Protein AF-A0A081P3K2-F1 (afdb_monomer_lite)

Radius of gyration: 26.19 Å; chains: 1; bounding box: 67×21×75 Å

Organism: NCBI:txid1501230

pLDDT: mean 85.16, std 15.8, range [44.5, 98.25]

Secondary structure (DSSP, 8-state):
---HHHHHHHHHHHHHHHHHHH--TTSHHHHHHHHHHHHHHHHHHHHHHHTT--TTT--HHHHHHHHHHHHHHHHHHHHHHHHHHHHHHHHHHHHHHHHHHHHHHHHHS--SS-------

Structure (mmCIF, N/CA/C/O backbone):
data_AF-A0A081P3K2-F1
#
_entry.id   AF-A0A081P3K2-F1
#
loop_
_atom_site.group_PDB
_atom_site.id
_atom_site.type_symbol
_atom_site.label_atom_id
_atom_site.label_alt_id
_atom_site.label_comp_id
_atom_site.label_asym_id
_atom_site.label_entity_id
_atom_site.label_seq_id
_atom_site.pdbx_PDB_ins_code
_atom_site.Cartn_x
_atom_site.Cartn_y
_atom_site.Cartn_z
_atom_site.occupancy
_atom_site.B_iso_or_equiv
_atom_site.auth_seq_id
_atom_site.auth_comp_id
_atom_site.auth_asym_id
_atom_site.auth_atom_id
_atom_site.pdbx_PDB_model_num
ATOM 1 N N . MET A 1 1 ? 11.460 0.667 -24.104 1.00 73.50 1 MET A N 1
ATOM 2 C CA . MET A 1 1 ? 12.358 -0.188 -23.300 1.00 73.50 1 MET A CA 1
ATOM 3 C C . MET A 1 1 ? 12.545 0.521 -21.985 1.00 73.50 1 MET A C 1
ATOM 5 O O . MET A 1 1 ? 12.816 1.713 -22.028 1.00 73.50 1 MET A O 1
ATOM 9 N N . VAL A 1 2 ? 12.326 -0.181 -20.878 1.00 85.88 2 VAL A N 1
ATOM 10 C CA . VAL A 1 2 ? 12.503 0.377 -19.535 1.00 85.88 2 VAL A CA 1
ATOM 11 C C . VAL A 1 2 ? 14.003 0.519 -19.282 1.00 85.88 2 VAL A C 1
ATOM 13 O O . VAL A 1 2 ? 14.779 -0.387 -19.593 1.00 85.88 2 VAL A O 1
ATOM 16 N N . SER A 1 3 ? 14.428 1.682 -18.810 1.00 91.88 3 SER A N 1
ATOM 17 C CA . SER A 1 3 ? 15.814 1.937 -18.440 1.00 91.88 3 SER A CA 1
ATOM 18 C C . SER A 1 3 ? 16.199 1.131 -17.199 1.00 91.88 3 SER A C 1
ATOM 20 O O . SER A 1 3 ? 15.358 0.744 -16.389 1.00 91.88 3 SER A O 1
ATOM 22 N N . VAL A 1 4 ? 17.502 0.904 -17.017 1.00 92.62 4 VAL A N 1
ATOM 23 C CA . VAL A 1 4 ? 18.022 0.227 -15.816 1.00 92.62 4 VAL A CA 1
ATOM 24 C C . VAL A 1 4 ? 17.600 0.969 -14.545 1.00 92.62 4 VAL A C 1
ATOM 26 O O . VAL A 1 4 ? 17.277 0.334 -13.548 1.00 92.62 4 VAL A O 1
ATOM 29 N N . HIS A 1 5 ? 17.557 2.301 -14.596 1.00 93.75 5 HIS A N 1
ATOM 30 C CA . HIS A 1 5 ? 17.168 3.119 -13.455 1.00 93.75 5 HIS A CA 1
ATOM 31 C C . HIS A 1 5 ? 15.677 2.976 -13.118 1.00 93.75 5 HIS A C 1
ATOM 33 O O . HIS A 1 5 ? 15.339 2.727 -11.966 1.00 93.75 5 HIS A O 1
ATOM 39 N N . GLU A 1 6 ? 14.791 3.036 -14.116 1.00 93.94 6 GLU A N 1
ATOM 40 C CA . GLU A 1 6 ? 13.354 2.794 -13.912 1.00 93.94 6 GLU A CA 1
ATOM 41 C C . GLU A 1 6 ? 13.093 1.381 -13.370 1.00 93.94 6 GLU A C 1
ATOM 43 O O . GLU A 1 6 ? 12.264 1.206 -12.481 1.00 93.94 6 GLU A O 1
ATOM 48 N N . MET A 1 7 ? 13.827 0.370 -13.853 1.00 95.69 7 MET A N 1
ATOM 49 C CA . MET A 1 7 ? 13.703 -0.995 -13.335 1.00 95.69 7 MET A CA 1
ATOM 50 C C . MET A 1 7 ? 14.114 -1.084 -11.860 1.00 95.69 7 MET A C 1
ATOM 52 O O . MET A 1 7 ? 13.408 -1.701 -11.069 1.00 95.69 7 MET A O 1
ATOM 56 N N . GLN A 1 8 ? 15.207 -0.426 -11.466 1.00 96.56 8 GLN A N 1
ATOM 57 C CA . GLN A 1 8 ? 15.636 -0.382 -10.064 1.00 96.56 8 GLN A CA 1
ATOM 58 C C . GLN A 1 8 ? 14.588 0.275 -9.161 1.00 96.56 8 GLN A C 1
ATOM 60 O O . GLN A 1 8 ? 14.333 -0.220 -8.066 1.00 96.56 8 GLN A O 1
ATOM 65 N N . LEU A 1 9 ? 13.956 1.361 -9.615 1.00 97.19 9 LEU A N 1
ATOM 66 C CA . LEU A 1 9 ? 12.883 2.013 -8.861 1.00 97.19 9 LEU A CA 1
ATOM 67 C C . LEU A 1 9 ? 11.648 1.114 -8.733 1.00 97.19 9 LEU A C 1
ATOM 69 O O . LEU A 1 9 ? 11.047 1.056 -7.665 1.00 97.19 9 LEU A O 1
ATOM 73 N N . LEU A 1 10 ? 11.293 0.363 -9.781 1.00 97.00 10 LEU A N 1
ATOM 74 C CA . LEU A 1 10 ? 10.208 -0.622 -9.721 1.00 97.00 10 LEU A CA 1
ATOM 75 C C . LEU A 1 10 ? 10.510 -1.764 -8.742 1.00 97.00 10 LEU A C 1
ATOM 77 O O . LEU A 1 10 ? 9.627 -2.180 -7.994 1.00 97.00 10 LEU A O 1
ATOM 81 N N . GLU A 1 11 ? 11.743 -2.267 -8.723 1.00 97.44 11 GLU A N 1
ATOM 82 C CA . GLU A 1 11 ? 12.172 -3.298 -7.773 1.00 97.44 11 GLU A CA 1
ATOM 83 C C . GLU A 1 11 ? 12.134 -2.786 -6.326 1.00 97.44 11 GLU A C 1
ATOM 85 O O . GLU A 1 11 ? 11.635 -3.483 -5.442 1.00 97.44 11 GLU A O 1
ATOM 90 N N . GLN A 1 12 ? 12.585 -1.551 -6.085 1.00 98.06 12 GLN A N 1
ATOM 91 C CA . GLN A 1 12 ? 12.481 -0.900 -4.774 1.00 98.06 12 GLN A CA 1
ATOM 92 C C . GLN A 1 12 ? 11.023 -0.688 -4.361 1.00 98.06 12 GLN A C 1
ATOM 94 O O . GLN A 1 12 ? 10.658 -0.955 -3.217 1.00 98.06 12 GLN A O 1
ATOM 99 N N . LEU A 1 13 ? 10.170 -0.269 -5.300 1.00 98.00 13 LEU A N 1
ATOM 100 C CA . LEU A 1 13 ? 8.741 -0.099 -5.061 1.00 98.00 13 LEU A CA 1
ATOM 101 C C . LEU A 1 13 ? 8.101 -1.426 -4.641 1.00 98.00 13 LEU A C 1
ATOM 103 O O . LEU A 1 13 ? 7.303 -1.462 -3.701 1.00 98.00 13 LEU A O 1
ATOM 107 N N . LEU A 1 14 ? 8.471 -2.524 -5.301 1.00 98.19 14 LEU A N 1
ATOM 108 C CA . LEU A 1 14 ? 8.003 -3.858 -4.945 1.00 98.19 14 LEU A CA 1
ATOM 109 C C . LEU A 1 14 ? 8.477 -4.283 -3.556 1.00 98.19 14 LEU A C 1
ATOM 111 O O . LEU A 1 14 ? 7.683 -4.833 -2.794 1.00 98.19 14 LEU A O 1
ATOM 115 N N . ASP A 1 15 ? 9.738 -4.025 -3.217 1.00 98.25 15 ASP A N 1
ATOM 116 C CA . ASP A 1 15 ? 10.287 -4.362 -1.905 1.00 98.25 15 ASP A CA 1
ATOM 117 C C . ASP A 1 15 ? 9.564 -3.611 -0.778 1.00 98.25 15 ASP A C 1
ATOM 119 O O . ASP A 1 15 ? 9.057 -4.234 0.154 1.00 98.25 15 ASP A O 1
ATOM 123 N N . VAL A 1 16 ? 9.384 -2.295 -0.917 1.00 98.19 16 VAL A N 1
ATOM 124 C CA . VAL A 1 16 ? 8.609 -1.483 0.036 1.00 98.19 16 VAL A CA 1
ATOM 125 C C . VAL A 1 16 ? 7.173 -2.001 0.153 1.00 98.19 16 VAL A C 1
ATOM 127 O O . VAL A 1 16 ? 6.653 -2.171 1.256 1.00 98.19 16 VAL A O 1
ATOM 130 N N . THR A 1 17 ? 6.537 -2.342 -0.969 1.00 98.06 17 THR A N 1
ATOM 131 C CA . THR A 1 17 ? 5.172 -2.891 -0.969 1.00 98.06 17 THR A CA 1
ATOM 132 C C . THR A 1 17 ? 5.105 -4.240 -0.240 1.00 98.06 17 THR A C 1
ATOM 134 O O . THR A 1 17 ? 4.152 -4.507 0.499 1.00 98.06 17 THR A O 1
ATOM 137 N N . LYS A 1 18 ? 6.133 -5.087 -0.379 1.00 97.88 18 LYS A N 1
ATOM 138 C CA . LYS A 1 18 ? 6.260 -6.342 0.378 1.00 97.88 18 LYS A CA 1
ATOM 139 C C . LYS A 1 18 ? 6.438 -6.083 1.867 1.00 97.88 18 LYS A C 1
ATOM 141 O O . LYS A 1 18 ? 5.745 -6.726 2.655 1.00 97.88 18 LYS A O 1
ATOM 146 N N . GLN A 1 19 ? 7.279 -5.127 2.250 1.00 97.06 19 GLN A N 1
ATOM 147 C CA . GLN A 1 19 ? 7.459 -4.745 3.652 1.00 97.06 19 GLN A CA 1
ATOM 148 C C . GLN A 1 19 ? 6.130 -4.296 4.277 1.00 97.06 19 GLN A C 1
ATOM 150 O O . GLN A 1 19 ? 5.737 -4.828 5.315 1.00 97.06 19 GLN A O 1
ATOM 155 N N . ILE A 1 20 ? 5.365 -3.433 3.594 1.00 96.19 20 ILE A N 1
ATOM 156 C CA . ILE A 1 20 ? 4.018 -3.027 4.037 1.00 96.19 20 ILE A CA 1
ATOM 157 C C . ILE A 1 20 ? 3.097 -4.246 4.172 1.00 96.19 20 ILE A C 1
ATOM 159 O O . ILE A 1 20 ? 2.350 -4.368 5.143 1.00 96.19 20 ILE A O 1
ATOM 163 N N . SER A 1 21 ? 3.154 -5.180 3.218 1.00 95.19 21 SER A N 1
ATOM 164 C CA . SER A 1 21 ? 2.324 -6.389 3.249 1.00 95.19 21 SER A CA 1
ATOM 165 C C . SER A 1 21 ? 2.614 -7.301 4.446 1.00 95.19 21 SER A C 1
ATOM 167 O O . SER A 1 21 ? 1.738 -8.065 4.848 1.00 95.19 21 SER A O 1
ATOM 169 N N . MET A 1 22 ? 3.803 -7.202 5.041 1.00 93.50 22 MET A N 1
ATOM 170 C CA . MET A 1 22 ? 4.225 -8.002 6.191 1.00 93.50 22 MET A CA 1
ATOM 171 C C . MET A 1 22 ? 3.949 -7.330 7.541 1.00 93.50 22 MET A C 1
ATOM 173 O O . MET A 1 22 ? 4.022 -8.010 8.563 1.00 93.50 22 MET A O 1
ATOM 177 N N . LEU A 1 23 ? 3.597 -6.039 7.564 1.00 92.56 23 LEU A N 1
ATOM 178 C CA . LEU A 1 23 ? 3.265 -5.330 8.802 1.00 92.56 23 LEU A CA 1
ATOM 179 C C . LEU A 1 23 ? 2.071 -5.964 9.518 1.00 92.56 23 LEU A C 1
ATOM 181 O O . LEU A 1 23 ? 1.128 -6.440 8.877 1.00 92.56 23 LEU A O 1
ATOM 185 N N . VAL A 1 24 ? 2.085 -5.920 10.850 1.00 86.62 24 VAL A N 1
ATOM 186 C CA . VAL A 1 24 ? 0.995 -6.395 11.710 1.00 86.62 24 VAL A CA 1
ATOM 187 C C . VAL A 1 24 ? 0.358 -5.184 12.390 1.00 86.62 24 VAL A C 1
ATOM 189 O O . VAL A 1 24 ? 0.973 -4.529 13.215 1.00 86.62 24 VAL A O 1
ATOM 192 N N . PHE A 1 25 ? -0.877 -4.842 12.026 1.00 81.31 25 PHE A N 1
ATOM 193 C CA . PHE A 1 25 ? -1.502 -3.568 12.419 1.00 81.31 25 PHE A CA 1
ATOM 194 C C . PHE A 1 25 ? -2.077 -3.537 13.848 1.00 81.31 25 PHE A C 1
ATOM 196 O O . PHE A 1 25 ? -2.898 -2.677 14.157 1.00 81.31 25 PHE A O 1
ATOM 203 N N . ASP A 1 26 ? -1.668 -4.459 14.718 1.00 75.06 26 ASP A N 1
ATOM 204 C CA . ASP A 1 26 ? -2.121 -4.544 16.111 1.00 75.06 26 ASP A CA 1
ATOM 205 C C . ASP A 1 26 ? -1.252 -3.724 17.086 1.00 75.06 26 ASP A C 1
ATOM 207 O O . ASP A 1 26 ? -1.607 -3.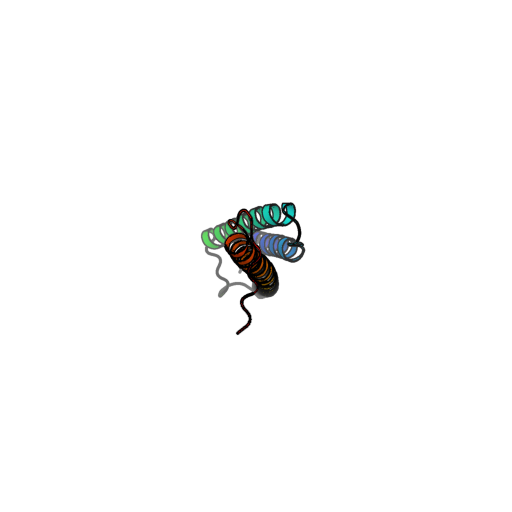583 18.258 1.00 75.06 26 ASP A O 1
ATOM 211 N N . GLN A 1 27 ? -0.143 -3.150 16.607 1.00 76.75 27 GLN A N 1
ATOM 212 C CA . GLN A 1 27 ? 0.819 -2.378 17.398 1.00 76.75 27 GLN A CA 1
ATOM 213 C C . GLN A 1 27 ? 0.991 -0.950 16.867 1.00 76.75 27 GLN A C 1
ATOM 215 O O . GLN A 1 27 ? 1.023 -0.718 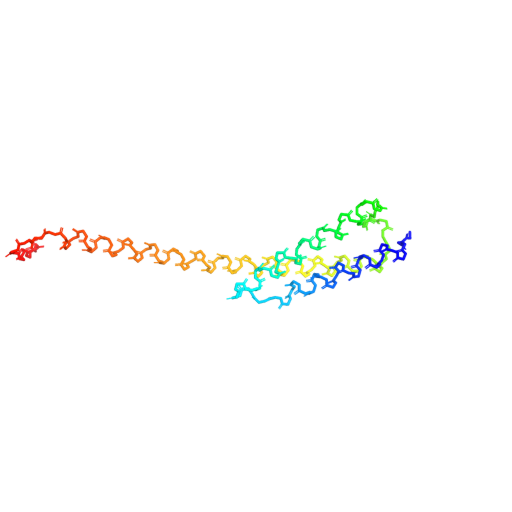15.660 1.00 76.75 27 GLN A O 1
ATOM 220 N N . GLU A 1 28 ? 1.173 0.007 17.781 1.00 77.62 28 GLU A N 1
ATOM 221 C CA . GLU A 1 28 ? 1.403 1.423 17.452 1.00 77.62 28 GLU A CA 1
ATOM 222 C C . GLU A 1 28 ? 2.669 1.623 16.601 1.00 77.62 28 GLU A C 1
ATOM 224 O O . GLU A 1 28 ? 2.639 2.358 15.617 1.00 77.62 28 GLU A O 1
ATOM 229 N N . GLU A 1 29 ? 3.738 0.873 16.891 1.00 83.50 29 GLU A N 1
ATOM 230 C CA . GLU A 1 29 ? 4.981 0.875 16.104 1.00 83.50 29 GLU A CA 1
ATOM 231 C C . GLU A 1 29 ? 4.738 0.508 14.630 1.00 83.50 29 GLU A C 1
ATOM 233 O O . GLU A 1 29 ? 5.329 1.093 13.723 1.00 83.50 29 GLU A O 1
ATOM 238 N N . SER A 1 30 ? 3.804 -0.409 14.364 1.00 87.69 30 SER A N 1
ATOM 239 C CA . SER A 1 30 ? 3.477 -0.815 12.995 1.00 87.69 30 SER A CA 1
ATOM 240 C C . SER A 1 30 ? 2.730 0.270 12.215 1.00 87.69 30 SER A C 1
ATOM 242 O O . SER A 1 30 ? 2.801 0.287 10.988 1.00 87.69 30 SER A O 1
ATOM 244 N N . LEU A 1 31 ? 2.043 1.201 12.888 1.00 86.56 31 LEU A N 1
ATOM 245 C CA . LEU A 1 31 ? 1.395 2.346 12.237 1.00 86.56 31 LEU A CA 1
ATOM 246 C C . LEU A 1 31 ? 2.409 3.427 11.847 1.00 86.56 31 LEU A C 1
ATOM 248 O O . LEU A 1 31 ? 2.300 4.021 10.771 1.00 86.56 31 LEU A O 1
ATOM 252 N N . GLU A 1 32 ? 3.412 3.662 12.693 1.00 90.69 32 GLU A N 1
ATOM 253 C CA . GLU A 1 32 ? 4.524 4.556 12.363 1.00 90.69 32 GLU A CA 1
ATOM 254 C C . GLU A 1 32 ? 5.328 3.997 11.181 1.00 90.69 32 GLU A C 1
ATOM 256 O O . GLU A 1 32 ? 5.526 4.692 10.183 1.00 90.69 32 GLU A O 1
ATOM 261 N N . GLN A 1 33 ? 5.685 2.708 11.232 1.00 94.38 33 GLN A N 1
ATOM 262 C CA . GLN A 1 33 ? 6.354 2.022 10.123 1.00 94.38 33 GLN A CA 1
ATOM 263 C C . GLN A 1 33 ? 5.520 2.049 8.837 1.00 94.38 33 GLN A C 1
ATOM 265 O O . GLN A 1 33 ? 6.063 2.314 7.766 1.00 94.38 33 GLN A O 1
ATOM 270 N N . LEU A 1 34 ? 4.201 1.838 8.925 1.00 93.81 34 LEU A N 1
ATOM 271 C CA . LEU A 1 34 ? 3.302 1.959 7.775 1.00 93.81 34 LEU A CA 1
ATOM 272 C C . LEU A 1 34 ? 3.380 3.356 7.149 1.00 93.81 34 LEU A C 1
ATOM 274 O O . LEU A 1 34 ? 3.478 3.466 5.931 1.00 93.81 34 LEU A O 1
ATOM 278 N N . THR A 1 35 ? 3.369 4.406 7.971 1.00 94.19 35 THR A N 1
ATOM 279 C CA . THR A 1 35 ? 3.419 5.801 7.504 1.00 94.19 35 THR A CA 1
ATOM 280 C C . THR A 1 35 ? 4.729 6.092 6.772 1.00 94.19 35 THR A C 1
ATOM 282 O O . THR A 1 35 ? 4.714 6.671 5.687 1.00 94.19 35 THR A O 1
ATOM 285 N N . ILE A 1 36 ? 5.857 5.648 7.335 1.00 96.62 36 ILE A N 1
ATOM 286 C CA . ILE A 1 36 ? 7.183 5.802 6.723 1.00 96.62 36 ILE A CA 1
ATOM 287 C C . ILE A 1 36 ? 7.236 5.065 5.381 1.00 96.62 36 ILE A C 1
ATOM 289 O O . ILE A 1 36 ? 7.602 5.655 4.368 1.00 96.62 36 ILE A O 1
ATOM 293 N N . LEU A 1 37 ? 6.823 3.795 5.355 1.00 97.31 37 LEU A N 1
ATOM 294 C CA . LEU A 1 37 ? 6.873 2.980 4.143 1.00 97.31 37 LEU A CA 1
ATOM 295 C C . LEU A 1 37 ? 5.932 3.503 3.049 1.00 97.31 37 LEU A C 1
ATOM 297 O O . LEU A 1 37 ? 6.295 3.467 1.877 1.00 97.31 37 LEU A O 1
ATOM 301 N N . GLN A 1 38 ? 4.752 4.022 3.404 1.00 96.38 38 GLN A N 1
ATOM 302 C CA . GLN A 1 38 ? 3.845 4.662 2.444 1.00 96.38 38 GLN A CA 1
ATOM 303 C C . GLN A 1 38 ? 4.446 5.938 1.852 1.00 96.38 38 GLN A C 1
ATOM 305 O O . GLN A 1 38 ? 4.381 6.122 0.641 1.00 96.38 38 GLN A O 1
ATOM 310 N N . ALA A 1 39 ? 5.101 6.769 2.668 1.00 97.44 39 ALA A N 1
ATOM 311 C CA . ALA A 1 39 ? 5.803 7.948 2.167 1.00 97.44 39 ALA A CA 1
ATOM 312 C C . ALA A 1 39 ? 6.924 7.566 1.184 1.00 97.44 39 ALA A C 1
ATOM 314 O O . ALA A 1 39 ? 7.044 8.174 0.123 1.00 97.44 39 ALA A O 1
ATOM 315 N N . THR A 1 40 ? 7.698 6.516 1.484 1.00 97.88 40 THR A N 1
ATOM 316 C CA . THR A 1 40 ? 8.704 5.984 0.550 1.00 97.88 40 THR A CA 1
ATOM 317 C C . THR A 1 40 ? 8.065 5.440 -0.730 1.00 97.88 40 THR A C 1
ATOM 319 O O . THR A 1 40 ? 8.596 5.646 -1.820 1.00 97.88 40 THR A O 1
ATOM 322 N N . GLN A 1 41 ? 6.919 4.760 -0.626 1.00 97.44 41 GLN A N 1
ATOM 323 C CA . GLN A 1 41 ? 6.187 4.253 -1.786 1.00 97.44 41 GLN A CA 1
ATOM 324 C C . GLN A 1 41 ? 5.753 5.395 -2.718 1.00 97.44 41 GLN A C 1
ATOM 326 O O . GLN A 1 41 ? 5.908 5.288 -3.936 1.00 97.44 41 GLN A O 1
ATOM 331 N N . ASP A 1 42 ? 5.243 6.486 -2.147 1.00 97.56 42 ASP A N 1
ATOM 332 C CA . ASP A 1 42 ? 4.821 7.672 -2.891 1.00 97.56 42 ASP A CA 1
ATOM 333 C C . ASP A 1 42 ? 6.012 8.396 -3.531 1.00 97.56 42 ASP A C 1
ATOM 335 O O . ASP A 1 42 ? 5.938 8.767 -4.701 1.00 97.56 42 ASP A O 1
ATOM 339 N N . GLU A 1 43 ? 7.142 8.510 -2.828 1.00 97.94 43 GLU A N 1
ATOM 340 C CA . GLU A 1 43 ? 8.368 9.099 -3.378 1.00 97.94 43 GLU A CA 1
ATOM 341 C C . GLU A 1 43 ? 8.897 8.304 -4.584 1.00 97.94 43 GLU A C 1
ATOM 343 O O . GLU A 1 43 ? 9.237 8.880 -5.617 1.00 97.94 43 GLU A O 1
ATOM 348 N N . LEU A 1 44 ? 8.925 6.970 -4.498 1.00 97.56 44 LEU A N 1
ATOM 349 C CA . LEU A 1 44 ? 9.358 6.109 -5.606 1.00 97.56 44 LEU A CA 1
ATOM 350 C C . LEU A 1 44 ? 8.438 6.234 -6.827 1.00 97.56 44 LEU A C 1
ATOM 352 O O . LEU A 1 44 ? 8.909 6.225 -7.967 1.00 97.56 44 LEU A O 1
ATOM 356 N N . ARG A 1 45 ? 7.126 6.368 -6.599 1.00 96.19 45 ARG A N 1
ATOM 357 C CA . ARG A 1 45 ? 6.147 6.624 -7.666 1.00 96.19 45 ARG A CA 1
ATOM 358 C C . ARG A 1 45 ? 6.375 7.985 -8.308 1.00 96.19 45 ARG A C 1
ATOM 360 O O . ARG A 1 45 ? 6.392 8.068 -9.531 1.00 96.19 45 ARG A O 1
ATOM 367 N N . GLU A 1 46 ? 6.626 9.018 -7.509 1.00 96.81 46 GLU A N 1
ATOM 368 C CA . GLU A 1 46 ? 6.929 10.351 -8.023 1.00 96.81 46 GLU A CA 1
ATOM 369 C C . GLU A 1 46 ? 8.216 10.353 -8.861 1.00 96.81 46 GLU A C 1
ATOM 371 O O . GLU A 1 46 ? 8.242 10.935 -9.943 1.00 96.81 46 GLU A O 1
ATOM 376 N N . GLN A 1 47 ? 9.267 9.653 -8.425 1.00 96.62 47 GLN A N 1
ATOM 377 C CA . GLN A 1 47 ? 10.499 9.513 -9.207 1.00 96.62 47 GLN A CA 1
ATOM 378 C C . GLN A 1 47 ? 10.248 8.812 -10.552 1.00 96.62 47 GLN A C 1
ATOM 380 O O . GLN A 1 47 ? 10.756 9.258 -11.582 1.00 96.62 47 GLN A O 1
ATOM 385 N N . LEU A 1 48 ? 9.433 7.752 -10.576 1.00 95.19 48 LEU A N 1
ATOM 386 C CA . LEU A 1 48 ? 9.026 7.092 -11.822 1.00 95.19 48 LEU A CA 1
ATOM 387 C C . LEU A 1 48 ? 8.239 8.043 -12.739 1.00 95.19 48 LEU A C 1
ATOM 389 O O . LEU A 1 48 ? 8.521 8.110 -13.938 1.00 95.19 48 LEU A O 1
ATOM 393 N N . ASP A 1 49 ? 7.311 8.824 -12.185 1.00 94.31 49 ASP A N 1
ATOM 394 C CA . ASP A 1 49 ? 6.536 9.813 -12.940 1.00 94.31 49 ASP A CA 1
ATOM 395 C C . ASP A 1 49 ? 7.434 10.923 -13.517 1.00 94.31 49 ASP A C 1
ATOM 397 O O . ASP A 1 49 ? 7.288 11.302 -14.682 1.00 94.31 49 ASP A O 1
ATOM 401 N N . GLN A 1 50 ? 8.416 11.405 -12.747 1.00 94.56 50 GLN A N 1
ATOM 402 C CA . GLN A 1 50 ? 9.398 12.404 -13.187 1.00 94.56 50 GLN A CA 1
ATOM 403 C C . GLN A 1 50 ? 10.297 11.890 -14.321 1.00 94.56 50 GLN A C 1
ATOM 405 O O . GLN A 1 50 ? 10.695 12.665 -15.194 1.00 94.56 50 GLN A O 1
ATOM 410 N N . LEU A 1 51 ? 10.587 10.587 -14.348 1.00 93.25 51 LEU A N 1
ATOM 411 C CA . LEU A 1 51 ? 11.299 9.935 -15.452 1.00 93.25 51 LEU A CA 1
ATOM 412 C C . LEU A 1 51 ? 10.420 9.743 -16.700 1.00 93.25 51 LEU A C 1
ATOM 414 O O . LEU A 1 51 ? 10.921 9.32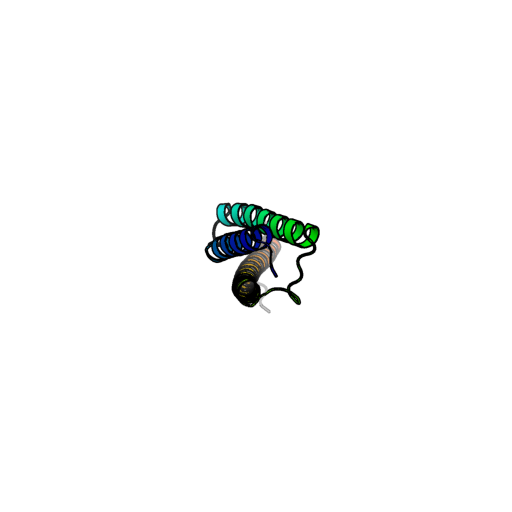8 -17.746 1.00 93.25 51 LEU A O 1
ATOM 418 N N . GLY A 1 52 ? 9.126 10.068 -16.622 1.00 91.00 52 GLY A N 1
ATOM 419 C CA . GLY A 1 52 ? 8.169 9.848 -17.701 1.00 91.00 52 GLY A CA 1
ATOM 420 C C . GLY A 1 52 ? 7.842 8.369 -17.901 1.00 91.00 52 GLY A C 1
ATOM 421 O O . GLY A 1 52 ? 7.450 7.973 -19.006 1.00 91.00 52 GLY A O 1
ATOM 422 N N . PHE A 1 53 ? 8.016 7.551 -16.857 1.00 92.50 53 PHE A N 1
ATOM 423 C CA . PHE A 1 53 ? 7.713 6.132 -16.912 1.00 92.50 53 PHE A CA 1
ATOM 424 C C . PHE A 1 53 ? 6.236 5.921 -17.267 1.00 92.50 53 PHE A C 1
ATOM 426 O O . PHE A 1 53 ? 5.335 6.562 -16.728 1.00 92.50 53 PHE A O 1
ATOM 433 N N . SER A 1 54 ? 5.962 4.986 -18.178 1.00 89.62 54 SER A N 1
ATOM 434 C CA . SER A 1 54 ? 4.595 4.636 -18.561 1.00 89.62 54 SER A CA 1
ATOM 435 C C . SER A 1 54 ? 4.395 3.131 -18.551 1.00 89.62 54 SER A C 1
ATOM 437 O O . SER A 1 54 ? 4.987 2.386 -19.334 1.00 89.62 54 SER A O 1
ATOM 439 N N . ALA A 1 55 ? 3.457 2.676 -17.721 1.00 83.94 55 ALA A N 1
ATOM 440 C CA . ALA A 1 55 ? 3.072 1.270 -17.642 1.00 83.94 55 ALA A CA 1
ATOM 441 C C . ALA A 1 55 ? 2.561 0.706 -18.986 1.00 83.94 55 ALA A C 1
ATOM 443 O O . ALA A 1 55 ? 2.622 -0.502 -19.221 1.00 83.94 55 ALA A O 1
ATOM 444 N N . GLN A 1 56 ? 2.074 1.559 -19.897 1.00 84.94 56 GLN A N 1
ATOM 445 C CA . GLN A 1 56 ? 1.589 1.126 -21.212 1.00 84.94 56 GLN A CA 1
ATOM 446 C C . GLN A 1 56 ? 2.745 0.681 -22.116 1.00 84.94 56 GLN A C 1
ATOM 448 O O . GLN A 1 56 ? 2.658 -0.365 -22.771 1.00 84.94 56 GLN A O 1
ATOM 453 N N . THR A 1 57 ? 3.839 1.445 -22.106 1.00 86.81 57 THR A N 1
ATOM 454 C CA . THR A 1 57 ? 5.034 1.225 -22.937 1.00 86.81 57 THR A CA 1
ATOM 455 C C . THR A 1 57 ? 6.092 0.356 -22.253 1.00 86.81 57 THR A C 1
ATOM 457 O O . THR A 1 57 ? 7.070 -0.038 -22.896 1.00 86.81 57 THR A O 1
ATOM 460 N N . ALA A 1 58 ? 5.881 0.020 -20.978 1.00 90.06 58 ALA A N 1
ATO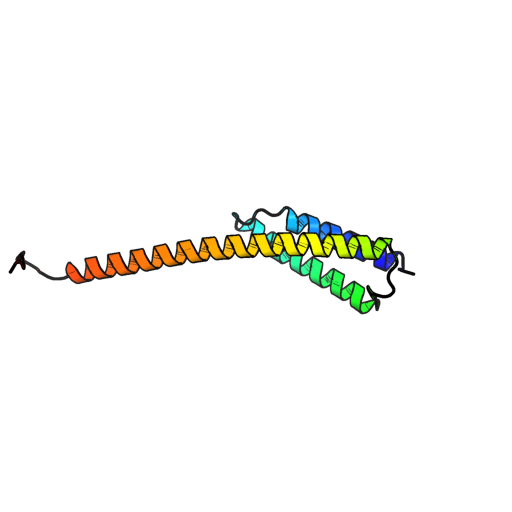M 461 C CA . ALA A 1 58 ? 6.715 -0.885 -20.206 1.00 90.06 58 ALA A CA 1
ATOM 462 C C . ALA A 1 58 ? 6.785 -2.295 -20.822 1.00 90.06 58 ALA A C 1
ATOM 464 O O . ALA A 1 58 ? 5.836 -2.794 -21.448 1.00 90.06 58 ALA A O 1
ATOM 465 N N . ASP A 1 59 ? 7.932 -2.942 -20.630 1.00 92.56 59 ASP A N 1
ATOM 466 C CA . ASP A 1 59 ? 8.158 -4.323 -21.044 1.00 92.56 59 ASP A CA 1
ATOM 467 C C . ASP A 1 59 ? 7.456 -5.330 -20.114 1.00 92.56 59 ASP A C 1
ATOM 469 O O . ASP A 1 59 ? 6.814 -4.971 -19.125 1.00 92.56 59 ASP A O 1
ATOM 473 N N . ALA A 1 60 ? 7.526 -6.616 -20.466 1.00 93.06 60 ALA A N 1
ATOM 474 C CA . ALA A 1 60 ? 6.846 -7.675 -19.723 1.00 93.06 60 ALA A CA 1
ATOM 475 C C . ALA A 1 60 ? 7.356 -7.821 -18.278 1.00 93.06 60 ALA A C 1
ATOM 477 O O . ALA A 1 60 ? 6.569 -8.156 -17.397 1.00 93.06 60 ALA A O 1
ATOM 478 N N . SER A 1 61 ? 8.642 -7.547 -18.036 1.00 93.31 61 SER A N 1
ATOM 479 C CA . SER A 1 61 ? 9.249 -7.650 -16.706 1.00 93.31 61 SER A CA 1
ATOM 480 C C . SER A 1 61 ? 8.724 -6.552 -15.786 1.00 93.31 61 SER A C 1
ATOM 482 O O . SER A 1 61 ? 8.191 -6.839 -14.717 1.00 93.31 61 SER A O 1
ATOM 484 N N . ALA A 1 62 ? 8.768 -5.299 -16.241 1.00 94.62 62 ALA A N 1
ATOM 485 C CA . ALA A 1 62 ? 8.215 -4.173 -15.498 1.00 94.62 62 ALA A CA 1
ATOM 486 C C . ALA A 1 62 ? 6.703 -4.330 -15.263 1.00 94.62 62 ALA A C 1
ATOM 488 O O . ALA A 1 62 ? 6.210 -4.069 -14.168 1.00 94.62 62 ALA A O 1
ATOM 489 N N . LYS A 1 63 ? 5.957 -4.832 -16.256 1.00 95.06 63 LYS A N 1
ATOM 490 C CA . LYS A 1 63 ? 4.522 -5.127 -16.101 1.00 95.06 63 LYS A CA 1
ATOM 491 C C . LYS A 1 63 ? 4.244 -6.206 -15.054 1.00 95.06 63 LYS A C 1
ATOM 493 O O . LYS A 1 63 ? 3.254 -6.085 -14.337 1.00 95.06 63 LYS A O 1
ATOM 498 N N . ALA A 1 64 ? 5.090 -7.231 -14.954 1.00 95.94 64 ALA A N 1
ATOM 499 C CA . ALA A 1 64 ? 4.961 -8.257 -13.923 1.00 95.94 64 ALA A CA 1
ATOM 500 C C . ALA A 1 64 ? 5.157 -7.664 -12.519 1.00 95.94 64 ALA A C 1
ATOM 502 O O . ALA A 1 64 ? 4.328 -7.912 -11.646 1.00 95.94 64 ALA A O 1
ATOM 503 N N . ILE A 1 65 ? 6.176 -6.816 -12.338 1.00 97.25 65 ILE A N 1
ATOM 504 C CA . ILE A 1 65 ? 6.424 -6.115 -11.069 1.00 97.25 65 ILE A CA 1
ATOM 505 C C . ILE A 1 65 ? 5.226 -5.236 -10.685 1.00 97.25 65 ILE A C 1
ATOM 507 O O . ILE A 1 65 ? 4.716 -5.339 -9.573 1.00 97.25 65 ILE A O 1
ATOM 511 N N . ILE A 1 66 ? 4.717 -4.424 -11.618 1.00 95.56 66 ILE A N 1
ATOM 512 C CA . ILE A 1 66 ? 3.549 -3.559 -11.375 1.00 95.56 66 ILE A CA 1
ATOM 513 C C . ILE A 1 66 ? 2.322 -4.387 -10.976 1.00 95.56 66 ILE A C 1
ATOM 515 O O . ILE A 1 66 ? 1.590 -4.013 -10.059 1.00 95.56 66 ILE A O 1
ATOM 519 N N . ALA A 1 67 ? 2.088 -5.515 -11.652 1.00 96.75 67 ALA A N 1
ATOM 520 C CA . ALA A 1 67 ? 0.973 -6.396 -11.330 1.00 96.75 67 ALA A CA 1
ATOM 521 C C . ALA A 1 67 ? 1.110 -7.003 -9.924 1.00 96.75 67 ALA A C 1
ATOM 523 O O . ALA A 1 67 ? 0.113 -7.096 -9.207 1.00 96.75 67 ALA A O 1
ATOM 524 N N . GLU A 1 68 ? 2.325 -7.375 -9.514 1.00 97.75 68 GLU A N 1
ATOM 525 C CA . GLU A 1 68 ? 2.608 -7.877 -8.167 1.00 97.75 68 GLU A CA 1
ATOM 526 C C . GLU A 1 68 ? 2.372 -6.795 -7.103 1.00 97.75 68 GLU A C 1
ATOM 528 O O . GLU A 1 68 ? 1.641 -7.047 -6.142 1.00 97.75 68 GLU A O 1
ATOM 533 N N . CYS A 1 69 ? 2.881 -5.572 -7.308 1.00 97.56 69 CYS A N 1
ATOM 534 C CA . CYS A 1 69 ? 2.601 -4.435 -6.423 1.00 97.56 69 CYS A CA 1
ATOM 535 C C . CYS A 1 69 ? 1.092 -4.216 -6.268 1.00 97.56 69 CYS A C 1
ATOM 537 O O . CYS A 1 69 ? 0.581 -4.136 -5.153 1.00 97.56 69 CYS A O 1
ATOM 539 N N . PHE A 1 70 ? 0.353 -4.210 -7.379 1.00 96.88 70 PHE A N 1
ATOM 540 C CA . PHE A 1 70 ? -1.094 -4.014 -7.367 1.00 96.88 70 PHE A CA 1
ATOM 541 C C . PHE A 1 70 ? -1.838 -5.104 -6.580 1.00 96.88 70 PHE A C 1
ATOM 543 O O . PHE A 1 70 ? -2.773 -4.812 -5.832 1.00 96.88 70 PHE A O 1
ATOM 550 N N . GLN A 1 71 ? -1.429 -6.369 -6.714 1.00 97.88 71 GLN A N 1
ATOM 551 C CA . GLN A 1 71 ? -2.017 -7.472 -5.948 1.00 97.88 71 GLN A CA 1
ATOM 552 C C . GLN A 1 71 ? -1.737 -7.344 -4.446 1.00 97.88 71 GLN A C 1
ATOM 554 O O . GLN A 1 71 ? -2.645 -7.549 -3.632 1.00 97.88 71 GLN A O 1
ATOM 559 N N . LEU A 1 72 ? -0.505 -6.985 -4.078 1.00 97.69 72 LEU A N 1
ATOM 560 C CA . LEU A 1 72 ? -0.123 -6.764 -2.686 1.00 97.69 72 LEU A CA 1
ATOM 561 C C . LEU A 1 72 ? -0.901 -5.593 -2.081 1.00 97.69 72 LEU A C 1
ATOM 563 O O . LEU A 1 72 ? -1.484 -5.745 -1.009 1.00 97.69 72 LEU A O 1
ATOM 567 N N . GLU A 1 73 ? -1.001 -4.470 -2.789 1.00 96.44 73 GLU A N 1
ATOM 568 C CA . GLU A 1 73 ? -1.741 -3.284 -2.346 1.00 96.44 73 GLU A CA 1
ATOM 569 C C . GLU A 1 73 ? -3.227 -3.569 -2.126 1.00 96.44 73 GLU A C 1
ATOM 571 O O . GLU A 1 73 ? -3.787 -3.166 -1.106 1.00 96.44 73 GLU A O 1
ATOM 576 N N . GLN A 1 74 ? -3.866 -4.343 -3.009 1.00 97.44 74 GLN A N 1
ATOM 577 C CA . GLN A 1 74 ? -5.246 -4.782 -2.778 1.00 97.44 74 GLN A CA 1
ATOM 578 C C . GLN A 1 74 ? -5.389 -5.619 -1.503 1.00 97.44 74 GLN A C 1
ATOM 580 O O . GLN A 1 74 ? -6.388 -5.501 -0.788 1.00 97.44 74 GLN A O 1
ATOM 585 N N . SER A 1 75 ? -4.422 -6.495 -1.225 1.00 96.06 75 SER A N 1
ATOM 586 C CA . SER A 1 75 ? -4.418 -7.316 -0.012 1.00 96.06 75 SER A CA 1
ATOM 587 C C . SER A 1 75 ? -4.233 -6.454 1.242 1.00 96.06 75 SER A C 1
ATOM 589 O O . SER A 1 75 ? -5.003 -6.574 2.199 1.00 96.06 75 SER A O 1
ATOM 591 N N . ILE A 1 76 ? -3.274 -5.524 1.207 1.00 94.56 76 ILE A N 1
ATOM 592 C CA . ILE A 1 76 ? -3.011 -4.544 2.268 1.00 94.56 76 ILE A CA 1
ATOM 593 C C . ILE A 1 76 ? -4.270 -3.720 2.553 1.00 94.56 76 ILE A C 1
ATOM 595 O O . ILE A 1 76 ? -4.701 -3.634 3.702 1.00 94.56 76 ILE A O 1
ATOM 599 N N . GLN A 1 77 ? -4.912 -3.174 1.517 1.00 94.44 77 GLN A N 1
ATOM 600 C CA . GLN A 1 77 ? -6.109 -2.349 1.662 1.00 94.44 77 GLN A CA 1
ATOM 601 C C . GLN A 1 77 ? -7.263 -3.121 2.310 1.00 94.44 77 GLN A C 1
ATOM 603 O O . GLN A 1 77 ? -7.931 -2.600 3.205 1.00 94.44 77 GLN A O 1
ATOM 608 N N . LYS A 1 78 ? -7.481 -4.380 1.908 1.00 94.62 78 LYS A N 1
ATOM 609 C CA . LYS 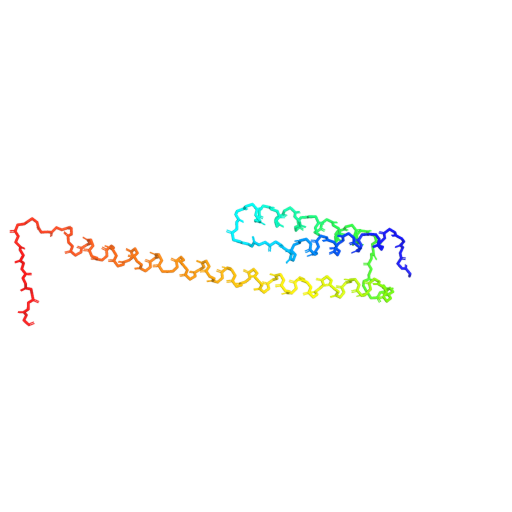A 1 78 ? -8.494 -5.245 2.532 1.00 94.62 78 LYS A CA 1
ATOM 610 C C . LYS A 1 78 ? -8.208 -5.465 4.015 1.00 94.62 78 LYS A C 1
ATOM 612 O O . LYS A 1 78 ? -9.129 -5.375 4.823 1.00 94.62 78 LYS A O 1
ATOM 617 N N . ARG A 1 79 ? -6.950 -5.722 4.384 1.00 92.88 79 ARG A N 1
ATOM 618 C CA . ARG A 1 79 ? -6.549 -5.903 5.788 1.00 92.88 79 ARG A CA 1
ATOM 619 C C . ARG A 1 79 ? -6.761 -4.631 6.604 1.00 92.88 79 ARG A C 1
ATOM 621 O O . ARG A 1 79 ? -7.419 -4.692 7.635 1.00 92.88 79 ARG A O 1
ATOM 628 N N . LEU A 1 80 ? -6.309 -3.480 6.107 1.00 91.00 80 LEU A N 1
ATOM 629 C CA . LEU A 1 80 ? -6.531 -2.185 6.760 1.00 91.00 80 LEU A CA 1
ATOM 630 C C . LEU A 1 80 ? -8.023 -1.892 6.962 1.00 91.00 80 LEU A C 1
ATOM 632 O O . LEU A 1 80 ? -8.429 -1.413 8.019 1.00 91.00 80 LEU A O 1
ATOM 636 N N . GLN A 1 81 ? -8.862 -2.213 5.975 1.00 93.00 81 GLN A N 1
ATOM 637 C CA . GLN A 1 81 ? -10.307 -2.031 6.089 1.00 93.00 81 GLN A CA 1
ATOM 638 C C . GLN A 1 81 ? -10.928 -2.933 7.167 1.00 93.00 81 GLN A C 1
ATOM 640 O O . GLN A 1 81 ? -11.822 -2.489 7.890 1.00 93.00 81 GLN A O 1
ATOM 645 N N . LEU A 1 82 ? -10.472 -4.184 7.288 1.00 92.06 82 LEU A N 1
ATOM 646 C CA . LEU A 1 82 ? -10.924 -5.096 8.343 1.00 92.06 82 LEU A CA 1
ATOM 647 C C . LEU A 1 82 ? -10.567 -4.558 9.732 1.00 92.06 82 LEU A C 1
ATOM 649 O O . LEU A 1 82 ? -11.455 -4.461 10.579 1.00 92.06 82 LEU A O 1
ATOM 653 N N . GLU A 1 83 ? -9.325 -4.117 9.930 1.00 89.06 83 GLU A N 1
ATOM 654 C CA . GLU A 1 83 ? -8.868 -3.540 11.201 1.00 89.06 83 GLU A CA 1
ATOM 655 C C . GLU A 1 83 ? -9.652 -2.276 11.571 1.00 89.06 83 GLU A C 1
ATOM 657 O O . GLU A 1 83 ? -10.175 -2.148 12.679 1.00 89.06 83 GLU A O 1
ATOM 662 N N . GLN A 1 84 ? -9.855 -1.366 10.614 1.00 89.56 84 GLN A N 1
ATOM 663 C CA . GLN A 1 84 ? -10.677 -0.173 10.835 1.00 89.56 84 GLN A CA 1
ATOM 664 C C . GLN A 1 84 ? -12.113 -0.520 11.246 1.00 89.56 84 GLN A C 1
ATOM 666 O O . GLN A 1 84 ? -12.700 0.163 12.089 1.00 89.56 84 GLN A O 1
ATOM 671 N N . ASN A 1 85 ? -12.701 -1.561 10.655 1.00 90.69 85 ASN A N 1
ATOM 672 C CA . ASN A 1 85 ? -14.043 -2.008 11.015 1.00 90.69 85 ASN A CA 1
ATOM 673 C C . ASN A 1 85 ? -14.081 -2.615 12.424 1.00 90.69 85 ASN A C 1
ATOM 675 O O . ASN A 1 85 ? -15.035 -2.351 13.159 1.00 90.69 85 ASN A O 1
ATOM 679 N N . MET A 1 86 ? -13.051 -3.369 12.820 1.00 88.94 86 MET A N 1
ATOM 680 C CA . MET A 1 86 ? -12.922 -3.902 14.180 1.00 88.94 86 MET A CA 1
ATOM 681 C C . MET A 1 86 ? -12.812 -2.776 15.211 1.00 88.94 86 MET A C 1
ATOM 683 O O . MET A 1 86 ? -13.592 -2.743 16.164 1.00 88.94 86 MET A O 1
ATOM 687 N N . ILE A 1 87 ? -11.943 -1.792 14.973 1.00 87.56 87 ILE A N 1
ATOM 688 C CA . ILE A 1 87 ? -11.782 -0.625 15.853 1.00 87.56 87 ILE A CA 1
ATOM 689 C C . ILE A 1 87 ? -13.100 0.152 15.976 1.00 87.56 87 ILE A C 1
ATOM 691 O O . ILE A 1 87 ? -13.530 0.484 17.082 1.00 87.56 87 ILE A O 1
ATOM 695 N N . LYS A 1 88 ? -13.802 0.401 14.861 1.00 90.38 88 LYS A N 1
ATOM 696 C CA . LYS A 1 88 ? -15.120 1.063 14.880 1.00 90.38 88 LYS A CA 1
ATOM 697 C C . LYS A 1 88 ? -16.149 0.281 15.695 1.00 90.38 88 LYS A C 1
ATOM 699 O O . LYS A 1 88 ? -16.927 0.886 16.432 1.00 90.38 88 LYS A O 1
ATOM 704 N N . ALA A 1 89 ? -16.168 -1.046 15.576 1.00 90.38 89 ALA A N 1
ATOM 705 C CA . ALA A 1 89 ? -17.075 -1.887 16.347 1.00 90.38 89 ALA A CA 1
ATOM 706 C C . ALA A 1 89 ? -16.797 -1.785 17.856 1.00 90.38 89 ALA A C 1
ATOM 708 O O . ALA A 1 89 ? -17.742 -1.645 18.634 1.00 90.38 89 ALA A O 1
ATOM 709 N N . GLU A 1 90 ? -15.528 -1.783 18.268 1.00 87.94 90 GLU A N 1
ATOM 710 C CA . GLU A 1 90 ? -15.144 -1.609 19.675 1.00 87.94 90 GLU A CA 1
ATOM 711 C C . GLU A 1 90 ? -15.492 -0.211 20.207 1.00 87.94 90 GLU A C 1
ATOM 713 O O . GLU A 1 90 ? -16.089 -0.090 21.279 1.00 87.94 90 GLU A O 1
ATOM 718 N N . ILE A 1 91 ? -15.244 0.850 19.431 1.00 89.06 91 ILE A N 1
ATOM 719 C CA . ILE A 1 91 ? -15.657 2.217 19.792 1.00 89.06 91 ILE A CA 1
ATOM 720 C C . ILE A 1 91 ? -17.178 2.293 19.993 1.00 89.06 91 ILE A C 1
ATOM 722 O O . ILE A 1 91 ? -17.644 2.851 20.989 1.00 89.06 91 ILE A O 1
ATOM 726 N N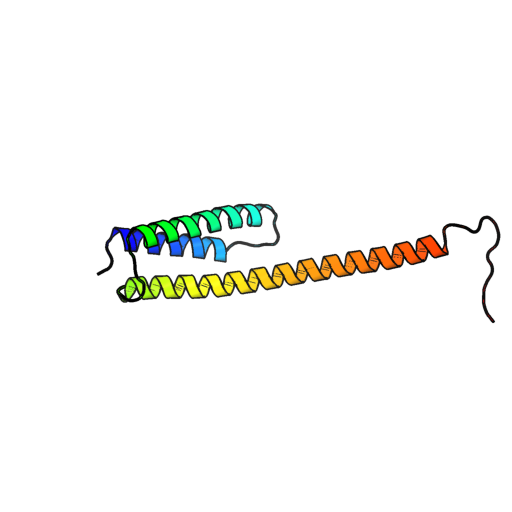 . ASN A 1 92 ? -17.963 1.690 19.097 1.00 88.38 92 ASN A N 1
ATOM 727 C CA . ASN A 1 92 ? -19.422 1.671 19.213 1.00 88.38 92 ASN A CA 1
ATOM 728 C C . ASN A 1 92 ? -19.893 0.922 20.472 1.00 88.38 92 ASN A C 1
ATOM 730 O O . ASN A 1 92 ? -20.823 1.377 21.143 1.00 88.38 92 ASN A O 1
ATOM 734 N N . LYS A 1 93 ? -19.242 -0.192 20.839 1.00 87.44 93 LYS A N 1
ATOM 735 C CA . LYS A 1 93 ? -19.523 -0.908 22.097 1.00 87.44 93 LYS A CA 1
ATOM 736 C C . LYS A 1 93 ? -19.226 -0.038 23.318 1.00 87.44 93 LYS A C 1
ATOM 738 O O . LYS A 1 93 ? -20.053 0.027 24.227 1.00 87.44 93 LYS A O 1
ATOM 743 N N . LEU A 1 94 ? -18.092 0.667 23.330 1.00 84.00 94 LEU A N 1
ATOM 744 C CA . LEU A 1 94 ? -17.728 1.587 24.414 1.00 84.00 94 LEU A CA 1
ATOM 745 C C . LEU A 1 94 ? -18.735 2.736 24.549 1.00 84.00 94 LEU A C 1
ATOM 747 O O . LEU A 1 94 ? -19.149 3.074 25.658 1.00 84.00 94 LEU A O 1
ATOM 751 N N . GLN A 1 95 ? -19.179 3.312 23.430 1.00 82.81 95 GLN A N 1
ATOM 752 C CA . GLN A 1 95 ? -20.202 4.359 23.423 1.00 82.81 95 GLN A CA 1
ATOM 753 C C . GLN A 1 95 ? -21.552 3.845 23.936 1.00 82.81 95 GLN A C 1
ATOM 755 O O . GLN A 1 95 ? -22.180 4.508 24.763 1.00 82.81 95 GLN A O 1
ATOM 760 N N . ALA A 1 96 ? -21.977 2.649 23.520 1.00 77.94 96 ALA A N 1
ATOM 761 C CA . ALA A 1 96 ? -23.192 2.015 24.029 1.00 77.94 96 ALA A CA 1
ATOM 762 C C . ALA A 1 96 ? -23.105 1.737 25.541 1.00 77.94 96 ALA A C 1
ATOM 764 O O . ALA A 1 96 ? -24.050 2.027 26.277 1.00 77.94 96 ALA A O 1
ATOM 765 N N . GLY A 1 97 ? -21.954 1.253 26.021 1.00 73.94 97 GLY A N 1
ATOM 766 C CA . GLY A 1 97 ? -21.686 1.047 27.445 1.00 73.94 97 GLY A CA 1
ATOM 767 C C . GLY A 1 97 ? -21.723 2.349 28.251 1.00 73.94 97 GLY A C 1
ATOM 768 O O . GLY A 1 97 ? -22.351 2.399 29.308 1.00 73.94 97 GLY A O 1
ATOM 769 N N . ASN A 1 98 ? -21.136 3.430 27.731 1.00 71.19 98 ASN A N 1
ATOM 770 C CA . ASN A 1 98 ? -21.199 4.756 28.353 1.00 71.19 98 ASN A CA 1
ATOM 771 C C . ASN A 1 98 ? -22.625 5.322 28.377 1.00 71.19 98 ASN A C 1
ATOM 773 O O . ASN A 1 98 ? -23.043 5.873 29.391 1.00 71.19 98 ASN A O 1
ATOM 777 N N . LEU A 1 99 ? -23.406 5.146 27.308 1.00 68.56 99 LEU A N 1
ATOM 778 C CA . LEU A 1 99 ? -24.819 5.538 27.286 1.00 68.56 99 LEU A CA 1
ATOM 779 C C . LEU A 1 99 ? -25.640 4.758 28.319 1.00 68.56 99 LEU A C 1
ATOM 781 O O . LEU A 1 99 ? -26.455 5.353 29.023 1.00 68.56 99 LEU A O 1
ATOM 785 N N . MET A 1 100 ? -25.415 3.447 28.451 1.00 62.91 100 MET A N 1
ATOM 786 C CA . MET A 1 100 ? -26.059 2.635 29.486 1.00 62.91 100 MET A CA 1
ATOM 787 C C . MET A 1 100 ? -25.651 3.098 30.884 1.00 62.91 100 MET A C 1
ATOM 789 O O . MET A 1 100 ? -26.523 3.369 31.705 1.00 62.91 100 MET A O 1
ATOM 793 N N . LYS A 1 101 ? -24.351 3.269 31.146 1.00 62.56 101 LYS A N 1
ATOM 794 C CA . LYS A 1 101 ? -23.841 3.748 32.437 1.00 62.56 101 LYS A CA 1
ATOM 795 C C . LYS A 1 101 ? -24.400 5.124 32.797 1.00 62.56 101 LYS A C 1
ATOM 797 O O . LYS A 1 101 ? -24.821 5.303 33.932 1.00 62.56 101 LYS A O 1
ATOM 802 N N . ASN A 1 102 ? -24.486 6.050 31.843 1.00 61.69 102 ASN A N 1
ATOM 803 C CA . ASN A 1 102 ? -25.069 7.374 32.059 1.00 61.69 102 ASN A CA 1
ATOM 804 C C . ASN A 1 102 ? -26.579 7.309 32.320 1.00 61.69 102 ASN A C 1
ATOM 806 O O . ASN A 1 102 ? -27.063 8.036 33.179 1.00 61.69 102 ASN A O 1
ATOM 810 N N . ARG A 1 103 ? -27.328 6.415 31.655 1.00 58.62 103 ARG A N 1
ATOM 811 C CA . ARG A 1 103 ? -28.754 6.188 31.965 1.00 58.62 103 ARG A CA 1
ATOM 812 C C . ARG A 1 103 ? -28.954 5.586 33.354 1.00 58.62 103 ARG A C 1
ATOM 814 O O . ARG A 1 103 ? -29.836 6.036 34.076 1.00 58.62 103 ARG A O 1
ATOM 821 N N . TYR A 1 104 ? -28.129 4.615 33.747 1.00 56.00 104 TYR A N 1
ATOM 822 C CA . TYR A 1 104 ? -28.152 4.072 35.106 1.00 56.00 104 TYR A CA 1
ATOM 823 C C . TYR A 1 104 ? -27.754 5.143 36.128 1.00 56.00 104 TYR A C 1
ATOM 825 O O . TYR A 1 104 ? -28.460 5.343 37.103 1.00 56.00 104 TYR A O 1
ATOM 833 N N . GLN A 1 105 ? -26.682 5.901 35.903 1.00 55.47 105 GLN A N 1
ATOM 834 C CA . GLN A 1 105 ? -26.274 6.959 36.828 1.00 55.47 105 GLN A CA 1
ATOM 835 C C . GLN A 1 105 ? -27.307 8.087 36.915 1.00 55.47 105 GLN A C 1
ATOM 837 O O . GLN A 1 105 ? -27.586 8.514 38.021 1.00 55.47 105 GLN A O 1
ATOM 842 N N . GLN A 1 106 ? -27.953 8.506 35.823 1.00 55.03 106 GLN A N 1
ATOM 843 C CA . GLN A 1 106 ? -29.058 9.475 35.880 1.00 55.03 106 GLN A CA 1
ATOM 844 C C . GLN A 1 106 ? -30.310 8.921 36.575 1.00 55.03 106 GLN A C 1
ATOM 846 O O . GLN A 1 106 ? -31.012 9.677 37.237 1.00 55.03 106 GLN A O 1
ATOM 851 N N . ALA A 1 107 ? -30.579 7.615 36.476 1.00 53.56 107 ALA A N 1
ATOM 852 C CA . ALA A 1 107 ? -31.651 6.971 37.237 1.00 53.56 107 ALA A CA 1
ATOM 853 C C . ALA A 1 107 ? -31.332 6.839 38.741 1.00 53.56 107 ALA A C 1
ATOM 855 O O . ALA A 1 107 ? -32.251 6.686 39.540 1.00 53.56 107 ALA A O 1
ATOM 856 N N . TYR A 1 108 ? -30.053 6.902 39.133 1.00 50.59 108 TYR A N 1
ATOM 857 C CA . TYR A 1 108 ? -29.595 6.697 40.514 1.00 50.59 108 TYR A CA 1
ATOM 858 C C . TYR A 1 108 ? -28.936 7.933 41.164 1.00 50.59 108 TYR A C 1
ATOM 860 O O . TYR A 1 108 ? -28.660 7.903 42.362 1.00 50.59 108 TYR A O 1
ATOM 868 N N . SER A 1 109 ? -28.710 9.039 40.445 1.00 51.44 109 SER A N 1
ATOM 869 C CA . SER A 1 109 ? -28.083 10.263 40.974 1.00 51.44 109 SER A CA 1
ATOM 870 C C . SER A 1 109 ? -29.114 11.322 41.378 1.00 51.44 109 SER A C 1
ATOM 872 O O . SER A 1 109 ? -29.094 12.443 40.885 1.00 51.44 109 SER A O 1
ATOM 874 N N . GLN A 1 110 ? -30.039 10.929 42.246 1.00 51.91 110 GLN A N 1
ATOM 875 C CA . GLN A 1 110 ? -30.677 11.721 43.307 1.00 51.91 110 GLN A CA 1
ATOM 876 C C . GLN A 1 110 ? -31.995 11.042 43.663 1.00 51.91 110 GLN A C 1
ATOM 878 O O . GLN A 1 110 ? -33.030 11.325 43.072 1.00 51.91 110 GLN A O 1
ATOM 883 N N . VAL A 1 111 ? -31.958 10.200 44.690 1.00 45.09 111 VAL A N 1
ATOM 884 C CA . VAL A 1 111 ? -32.945 10.294 45.765 1.00 45.09 111 VAL A CA 1
ATOM 885 C C . VAL A 1 111 ? -32.164 10.063 47.052 1.00 45.09 111 VAL A C 1
ATOM 887 O O . VAL A 1 111 ? -31.864 8.930 47.423 1.00 45.09 111 VAL A O 1
ATOM 890 N N . GLU A 1 112 ? -31.786 11.149 47.724 1.00 47.81 112 GLU A N 1
ATOM 891 C CA . GLU A 1 112 ? -31.582 11.068 49.166 1.00 47.81 112 GLU A CA 1
ATOM 892 C C . GLU A 1 112 ? -32.884 10.524 49.773 1.00 47.81 112 GLU A C 1
ATOM 894 O O . GLU A 1 112 ? -33.927 11.173 49.738 1.00 47.81 112 GLU A O 1
ATOM 899 N N . GLY A 1 113 ? -32.835 9.303 50.302 1.00 51.19 113 GLY A N 1
ATOM 900 C CA . GLY A 1 113 ? -33.671 8.926 51.437 1.00 51.19 113 GLY A CA 1
ATOM 901 C C . GLY A 1 113 ? -34.840 7.963 51.237 1.00 51.19 113 GLY A C 1
ATOM 902 O O . GLY A 1 113 ? -35.236 7.397 52.246 1.00 51.19 113 GLY A O 1
ATOM 903 N N . TYR A 1 114 ? -35.382 7.696 50.042 1.00 54.09 114 TYR A N 1
ATOM 904 C CA . TYR A 1 114 ? -36.481 6.715 49.913 1.00 54.09 114 TYR A CA 1
ATOM 905 C C . TYR A 1 114 ? -36.473 5.961 48.577 1.00 54.09 114 TYR A C 1
ATOM 907 O O . TYR A 1 114 ? -36.604 6.551 47.508 1.00 54.09 114 TYR A O 1
ATOM 915 N N . PHE A 1 115 ? -36.377 4.630 48.650 1.00 52.25 115 PHE A N 1
ATOM 916 C CA . PHE A 1 115 ? -36.656 3.737 47.525 1.00 52.25 115 PHE A CA 1
ATOM 917 C C . PHE A 1 115 ? -38.171 3.690 47.294 1.00 52.25 115 PHE A C 1
ATOM 919 O O . PHE A 1 115 ? -38.903 3.162 48.130 1.00 52.25 115 PHE A O 1
ATOM 926 N N . ILE A 1 116 ? -38.642 4.227 46.168 1.00 51.31 116 ILE A N 1
ATOM 927 C CA . ILE A 1 116 ? -40.021 4.030 45.705 1.00 51.31 116 ILE A CA 1
ATOM 928 C C . ILE A 1 116 ? -39.998 2.985 44.585 1.00 51.31 116 ILE A C 1
ATOM 930 O O . ILE A 1 116 ? -39.454 3.225 43.508 1.00 51.31 116 ILE A O 1
ATOM 934 N N . ASP A 1 117 ? -40.581 1.816 44.861 1.00 55.25 117 ASP A N 1
ATOM 935 C CA . ASP A 1 117 ? -40.870 0.779 43.867 1.00 55.25 117 ASP A CA 1
ATOM 936 C C . ASP A 1 117 ? -42.094 1.211 43.045 1.00 55.25 117 ASP A C 1
ATOM 938 O O . ASP A 1 117 ? -43.228 1.199 43.530 1.00 55.25 117 ASP A O 1
ATOM 942 N N . ASN A 1 118 ? -41.873 1.632 41.800 1.00 57.91 118 ASN A N 1
ATOM 943 C CA . ASN A 1 118 ? -42.954 1.943 40.868 1.00 57.91 118 ASN A CA 1
ATOM 944 C C . ASN A 1 118 ? -43.398 0.668 40.141 1.00 57.91 118 ASN A C 1
ATOM 946 O O . ASN A 1 118 ? -43.090 0.465 38.967 1.00 57.91 118 ASN A O 1
ATOM 950 N N . LYS A 1 119 ? -44.169 -0.172 40.837 1.00 50.66 119 LYS A N 1
ATOM 951 C CA . LYS A 1 119 ? -45.043 -1.169 40.206 1.00 50.66 119 LYS A CA 1
ATOM 952 C C . LYS A 1 119 ? -46.507 -0.791 40.411 1.00 50.66 119 LYS A C 1
ATOM 954 O O . LYS A 1 119 ? -47.066 -1.002 41.487 1.00 50.66 119 LYS A O 1
ATOM 959 N N . LYS A 1 120 ? -47.130 -0.280 39.352 1.00 44.50 120 LYS A N 1
ATOM 960 C CA . LYS A 1 120 ? -48.558 -0.445 39.071 1.00 44.50 120 LYS A CA 1
ATOM 961 C C . LYS A 1 120 ? -48.731 -0.767 37.599 1.00 44.50 120 LYS A C 1
ATOM 963 O O . LYS A 1 120 ? -48.066 -0.090 36.788 1.00 44.50 120 LYS A O 1
#

Sequence (120 aa):
MVSVHEMQLLEQLLDVTKQISMLVFDQEESLEQLTILQATQDELREQLDQLGFSAQTADASAKAIIAECFQLEQSIQKRLQLEQNMIKAEINKLQAGNLMKNRYQQAYSQVEGYFIDNKK

Foldseek 3Di:
DQDPVLVVLLVVLLVLLVVLLPQDPPDPVSVVSNVVSVVSNVVSVVVCVVVVHDLVPDDPVSVVSVVSSVVSVVSSVVVVVVVVVVVVVVVVVVVVVVVVVVVVCVVVVDDPPDDDDPDD